Protein AF-A0A2S6AYI1-F1 (afdb_monomer)

Structure (mmCIF, N/CA/C/O backbone):
data_AF-A0A2S6AYI1-F1
#
_entry.id   AF-A0A2S6AYI1-F1
#
loop_
_atom_site.group_PDB
_atom_site.id
_atom_site.type_symbol
_atom_site.label_atom_id
_atom_site.label_alt_id
_atom_site.label_comp_id
_atom_site.label_asym_id
_atom_site.label_entity_id
_atom_site.label_seq_id
_atom_site.pdbx_PDB_ins_code
_atom_site.Cartn_x
_atom_site.Cartn_y
_atom_site.Cartn_z
_atom_site.occupancy
_atom_site.B_iso_or_equiv
_atom_site.auth_seq_id
_atom_site.auth_comp_id
_atom_site.auth_asym_id
_atom_site.auth_atom_id
_atom_site.pdbx_PDB_model_num
ATOM 1 N N . ILE A 1 1 ? -4.337 4.760 -8.309 1.00 94.56 1 ILE A N 1
ATOM 2 C CA . ILE A 1 1 ? -4.750 4.148 -7.028 1.00 94.56 1 ILE A CA 1
ATOM 3 C C . ILE A 1 1 ? -3.981 4.864 -5.945 1.00 94.56 1 ILE A C 1
ATOM 5 O O . ILE A 1 1 ? -2.763 4.731 -5.901 1.00 94.56 1 ILE A O 1
ATOM 9 N N . ASP A 1 2 ? -4.684 5.683 -5.172 1.00 94.06 2 ASP A N 1
ATOM 10 C CA . ASP A 1 2 ? -4.107 6.365 -4.016 1.00 94.06 2 ASP A CA 1
ATOM 11 C C . ASP A 1 2 ? -3.723 5.339 -2.946 1.00 94.06 2 ASP A C 1
ATOM 13 O O . ASP A 1 2 ? -4.411 4.325 -2.800 1.00 94.06 2 ASP A O 1
ATOM 17 N N . HIS A 1 3 ? -2.609 5.573 -2.258 1.00 94.19 3 HIS A N 1
ATOM 18 C CA . HIS A 1 3 ? -2.065 4.712 -1.220 1.00 94.19 3 HIS A CA 1
ATOM 19 C C . HIS A 1 3 ? -2.095 3.223 -1.571 1.00 94.19 3 HIS A C 1
ATOM 21 O O . HIS A 1 3 ? -2.764 2.421 -0.914 1.00 94.19 3 HIS A O 1
ATOM 27 N N . ILE A 1 4 ? -1.357 2.811 -2.607 1.00 94.75 4 ILE A N 1
ATOM 28 C CA . ILE A 1 4 ? -1.452 1.440 -3.140 1.00 94.75 4 ILE A CA 1
ATOM 29 C C . ILE A 1 4 ? -1.034 0.360 -2.122 1.00 94.75 4 ILE A C 1
ATOM 31 O O . ILE A 1 4 ? -1.411 -0.807 -2.248 1.00 94.75 4 ILE A O 1
ATOM 35 N N . LEU A 1 5 ? -0.334 0.741 -1.046 1.00 94.00 5 LEU A N 1
ATOM 36 C CA . LEU A 1 5 ? -0.091 -0.126 0.112 1.00 94.00 5 LEU A CA 1
ATOM 37 C C . LEU A 1 5 ? -1.384 -0.615 0.783 1.00 94.00 5 LEU A C 1
ATOM 39 O O . LEU A 1 5 ? -1.366 -1.687 1.393 1.00 94.00 5 LEU A O 1
ATOM 43 N N . GLY A 1 6 ? -2.494 0.111 0.624 1.00 94.38 6 GLY A N 1
ATOM 44 C CA . GLY A 1 6 ? -3.828 -0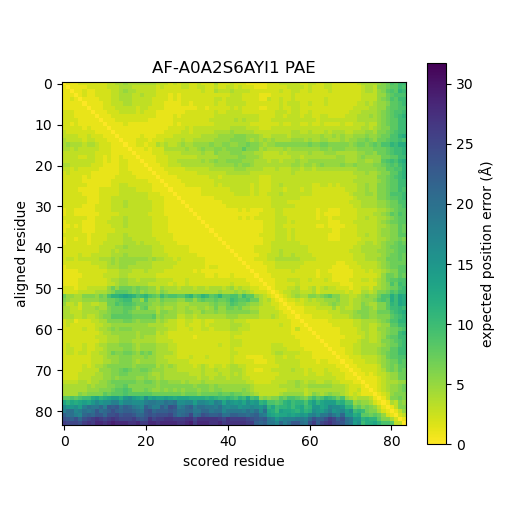.268 1.083 1.00 94.38 6 GLY A CA 1
ATOM 45 C C . GLY A 1 6 ? -4.289 -1.627 0.560 1.00 94.38 6 GLY A C 1
ATOM 46 O O . GLY A 1 6 ? -5.000 -2.335 1.265 1.00 94.38 6 GLY A O 1
ATOM 47 N N . LEU A 1 7 ? -3.795 -2.059 -0.608 1.00 94.94 7 LEU A N 1
ATOM 48 C CA . LEU A 1 7 ? -4.062 -3.398 -1.153 1.00 94.94 7 LEU A CA 1
ATOM 49 C C . LEU A 1 7 ? -3.394 -4.521 -0.343 1.00 94.94 7 LEU A C 1
ATOM 51 O O . LEU A 1 7 ? -3.784 -5.681 -0.428 1.00 94.94 7 LEU A O 1
ATOM 55 N N . ARG A 1 8 ? -2.368 -4.195 0.451 1.00 93.38 8 ARG A N 1
ATOM 56 C CA . ARG A 1 8 ? -1.668 -5.137 1.335 1.00 93.38 8 ARG A CA 1
ATOM 57 C C . ARG A 1 8 ? -2.135 -5.018 2.776 1.00 93.38 8 ARG A C 1
ATOM 59 O O . ARG A 1 8 ? -2.240 -6.028 3.474 1.00 93.38 8 ARG A O 1
ATOM 66 N N . ARG A 1 9 ? -2.312 -3.790 3.262 1.00 94.00 9 ARG A N 1
ATOM 67 C CA . ARG A 1 9 ? -2.705 -3.517 4.644 1.00 94.00 9 ARG A CA 1
ATOM 68 C C . ARG A 1 9 ? -3.222 -2.096 4.816 1.00 94.00 9 ARG A C 1
ATOM 70 O O . ARG A 1 9 ? -2.727 -1.188 4.161 1.00 94.00 9 ARG A O 1
ATOM 77 N N . LEU A 1 10 ? -4.107 -1.900 5.787 1.00 95.38 10 LEU A N 1
ATOM 78 C CA . LEU A 1 10 ? -4.501 -0.575 6.266 1.00 95.38 10 LEU A CA 1
ATOM 79 C C . LEU A 1 10 ? -4.193 -0.432 7.752 1.00 95.38 10 LEU A C 1
ATOM 81 O O . LEU A 1 10 ? -4.352 -1.383 8.516 1.00 95.38 10 LEU A O 1
ATOM 85 N N . TRP A 1 11 ? -3.747 0.758 8.149 1.00 95.56 11 TRP A N 1
ATOM 86 C CA . TRP A 1 11 ? -3.665 1.141 9.554 1.00 95.56 11 TRP A CA 1
ATOM 87 C C . TRP A 1 11 ? -5.053 1.581 10.013 1.00 95.56 11 TRP A C 1
ATOM 89 O O . TRP A 1 11 ? -5.541 2.624 9.584 1.00 95.56 11 TRP A O 1
ATOM 99 N N . LEU A 1 12 ? -5.701 0.766 10.839 1.00 97.19 12 LEU A N 1
ATOM 100 C CA . LEU A 1 12 ? -7.019 1.061 11.387 1.00 97.19 12 LEU A CA 1
ATOM 101 C C . LEU A 1 12 ? -6.881 1.516 12.833 1.00 97.19 12 LEU A C 1
ATOM 103 O O . LEU A 1 12 ? -6.075 0.970 13.585 1.00 97.19 12 LEU A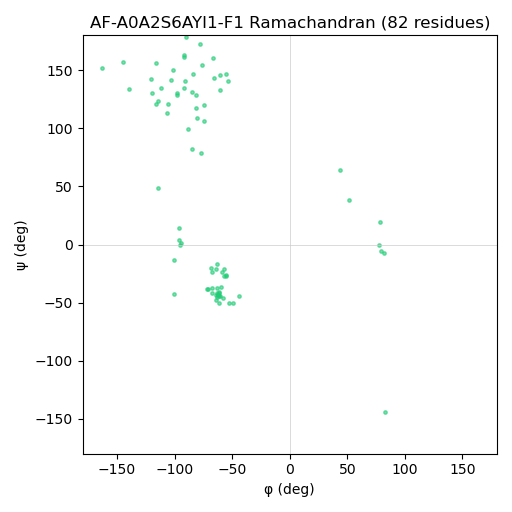 O 1
ATOM 107 N N . VAL A 1 13 ? -7.686 2.499 13.214 1.00 98.25 13 VAL A N 1
ATOM 108 C CA . VAL A 1 13 ? -7.738 3.047 14.570 1.00 98.25 13 VAL A CA 1
ATOM 109 C C . VAL A 1 13 ? -9.157 2.833 15.089 1.00 98.25 13 VAL A C 1
ATOM 111 O O . VAL A 1 13 ? -10.097 3.146 14.353 1.00 98.25 13 VAL A O 1
ATOM 114 N N . PRO A 1 14 ? -9.341 2.280 16.302 1.00 97.75 14 PRO A N 1
ATOM 115 C CA . PRO A 1 14 ? -10.659 2.219 16.918 1.00 97.75 14 PRO A CA 1
ATOM 116 C C . PRO A 1 14 ? -11.285 3.611 17.014 1.00 97.75 14 PRO A C 1
ATOM 118 O O . PRO A 1 14 ? -10.593 4.614 17.189 1.00 97.75 14 PRO A O 1
ATOM 121 N N . GLU A 1 15 ? -12.604 3.680 16.895 1.00 97.69 15 GLU A N 1
ATOM 122 C CA . GLU A 1 15 ? -13.308 4.953 16.990 1.00 97.69 15 GLU A CA 1
ATOM 123 C C . GLU A 1 15 ? -13.087 5.600 18.368 1.00 97.69 15 GLU A C 1
ATOM 125 O O . GLU A 1 15 ? -13.169 4.934 19.399 1.00 97.69 15 GLU A O 1
ATOM 130 N N . GLY A 1 16 ? -12.767 6.897 18.381 1.00 97.62 16 GLY A N 1
ATOM 131 C CA . GLY A 1 16 ? -12.470 7.656 19.602 1.00 97.62 16 GLY A CA 1
ATOM 132 C C . GLY A 1 16 ? -11.040 7.512 20.138 1.00 97.62 16 GLY A C 1
ATOM 133 O O . GLY A 1 16 ? -10.661 8.257 21.041 1.00 97.62 16 GLY A O 1
ATOM 134 N N . GLU A 1 17 ? -10.225 6.621 19.574 1.00 98.12 17 GLU A N 1
ATOM 135 C CA . GLU A 1 17 ? -8.840 6.410 19.999 1.00 98.12 17 GLU A CA 1
ATOM 136 C C . GLU A 1 17 ? -7.828 7.263 19.221 1.00 98.12 17 GLU A C 1
ATOM 138 O O . GLU A 1 17 ? -8.075 7.762 18.121 1.00 98.12 17 GLU A O 1
ATOM 143 N N . SER A 1 18 ? -6.631 7.419 19.793 1.00 97.88 18 SER A N 1
ATOM 144 C CA . SER A 1 18 ? -5.527 8.094 19.103 1.00 97.88 18 SER A CA 1
ATOM 145 C C . SER A 1 18 ? -4.891 7.203 18.030 1.00 97.88 18 SER A C 1
ATOM 147 O O . SER A 1 18 ? -4.843 5.981 18.168 1.00 97.88 18 SER A O 1
ATOM 149 N N . ALA A 1 19 ? -4.267 7.808 17.011 1.00 96.38 19 ALA A N 1
ATOM 150 C CA . ALA A 1 19 ? -3.572 7.068 15.949 1.00 96.38 19 ALA A CA 1
ATOM 151 C C . ALA A 1 19 ? -2.461 6.124 16.453 1.00 96.38 19 ALA A C 1
ATOM 153 O O . ALA A 1 19 ? -2.111 5.172 15.757 1.00 96.38 19 ALA A O 1
ATOM 154 N N . LYS A 1 20 ? -1.928 6.359 17.664 1.00 97.19 20 LYS A N 1
ATOM 155 C CA . LYS A 1 20 ? -0.928 5.494 18.316 1.00 97.19 20 LYS A CA 1
ATOM 156 C C . LYS A 1 20 ? -1.489 4.127 18.710 1.00 97.19 20 LYS A C 1
ATOM 158 O O . LYS A 1 20 ? -0.721 3.179 18.815 1.00 97.19 20 LYS A O 1
ATOM 163 N N . ASN A 1 21 ? -2.804 4.036 18.896 1.00 97.75 21 ASN A N 1
ATOM 164 C CA . ASN A 1 21 ? -3.505 2.833 19.343 1.00 97.75 21 ASN A CA 1
ATOM 165 C C . ASN A 1 21 ? -4.076 2.024 18.165 1.00 97.75 21 ASN A C 1
ATOM 167 O O . ASN A 1 21 ? -4.924 1.156 18.354 1.00 97.75 21 ASN A O 1
ATOM 171 N N . GLY A 1 22 ? -3.641 2.329 16.939 1.00 97.44 22 GLY A N 1
ATOM 172 C CA . GLY A 1 22 ? -4.051 1.592 15.754 1.00 97.44 22 GLY A CA 1
ATOM 173 C C . GLY A 1 22 ? -3.326 0.258 15.574 1.00 97.44 22 GLY A C 1
ATOM 174 O O . GLY A 1 22 ? -2.367 -0.076 16.272 1.00 97.44 22 GLY A O 1
ATOM 175 N N . ALA A 1 23 ? -3.789 -0.503 14.588 1.00 97.12 23 ALA A N 1
ATOM 176 C CA . ALA A 1 23 ? -3.179 -1.754 14.167 1.00 97.12 23 ALA A CA 1
ATOM 177 C C . ALA A 1 23 ? -3.295 -1.941 12.651 1.00 97.12 23 ALA A C 1
ATOM 179 O O . ALA A 1 23 ? -4.186 -1.401 11.995 1.00 97.12 23 ALA A O 1
ATOM 180 N N . TYR A 1 24 ? -2.400 -2.752 12.084 1.00 95.81 24 TYR A N 1
ATOM 181 C CA . TYR A 1 24 ? -2.484 -3.125 10.675 1.00 95.81 24 TYR A CA 1
ATOM 182 C C . TYR A 1 24 ? -3.484 -4.263 10.454 1.00 95.81 24 TYR A C 1
ATOM 184 O O . TYR A 1 24 ? -3.243 -5.394 10.882 1.00 95.81 24 TYR A O 1
ATOM 192 N N . LEU A 1 25 ? -4.538 -3.994 9.687 1.00 96.81 25 LEU A N 1
ATOM 193 C CA . LEU A 1 25 ? -5.380 -5.019 9.073 1.00 96.81 25 LEU A CA 1
ATOM 194 C C . LEU A 1 25 ? -4.745 -5.465 7.753 1.00 96.81 25 LEU A C 1
ATOM 196 O O . LEU A 1 25 ? -4.360 -4.620 6.949 1.00 96.81 25 LEU A O 1
ATOM 200 N N . ARG A 1 26 ? -4.621 -6.777 7.522 1.00 96.62 26 ARG A N 1
ATOM 201 C CA . ARG A 1 26 ? -4.039 -7.331 6.287 1.00 96.62 26 ARG A CA 1
ATOM 202 C C . ARG A 1 26 ? -5.109 -7.580 5.225 1.00 96.62 26 ARG A C 1
ATOM 204 O O . ARG A 1 26 ? -6.169 -8.106 5.545 1.00 96.62 26 ARG A O 1
ATOM 211 N N . TYR A 1 27 ? -4.763 -7.293 3.973 1.00 96.62 27 TYR A N 1
ATOM 212 C CA . TYR A 1 27 ? -5.561 -7.577 2.781 1.00 96.62 27 TYR A CA 1
ATOM 213 C C . TYR A 1 27 ? -4.853 -8.575 1.848 1.00 96.62 27 TYR A C 1
ATOM 215 O O . TYR A 1 27 ? -3.622 -8.704 1.903 1.00 96.62 27 TYR A O 1
ATOM 223 N N . PRO A 1 28 ? -5.609 -9.305 1.004 1.00 96.44 28 PRO A N 1
ATOM 224 C CA . PRO A 1 28 ? -5.059 -10.278 0.064 1.00 96.44 28 PRO A CA 1
ATOM 225 C C . PRO A 1 28 ? -4.441 -9.576 -1.158 1.00 96.44 28 PRO A C 1
ATOM 227 O O . PRO A 1 28 ? -5.039 -9.521 -2.230 1.00 96.44 28 PRO A O 1
ATOM 230 N N . LEU A 1 29 ? -3.222 -9.049 -0.986 1.00 94.31 29 LEU A N 1
ATOM 231 C CA . LEU A 1 29 ? -2.506 -8.269 -2.007 1.00 94.31 29 LEU A CA 1
ATOM 232 C C . LEU A 1 29 ? -2.488 -8.952 -3.379 1.00 94.3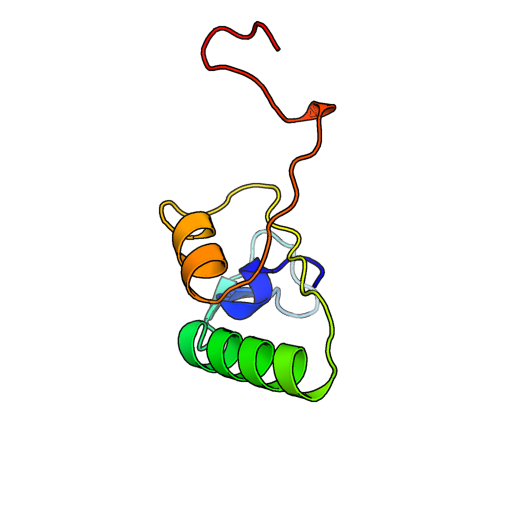1 29 LEU A C 1
ATOM 234 O O . LEU A 1 29 ? -2.817 -8.322 -4.376 1.00 94.31 29 LEU A O 1
ATOM 238 N N . GLU A 1 30 ? -2.102 -10.226 -3.428 1.00 94.94 30 GLU A N 1
ATOM 239 C CA . GLU A 1 30 ? -1.928 -10.954 -4.690 1.00 94.94 30 GLU A CA 1
ATOM 240 C C . GLU A 1 30 ? -3.221 -11.031 -5.501 1.00 94.94 30 GLU A C 1
ATOM 242 O O . GLU A 1 30 ? -3.224 -10.792 -6.707 1.00 94.94 30 GLU A O 1
ATOM 247 N N . ASP A 1 31 ? -4.335 -11.326 -4.838 1.00 97.31 31 ASP A N 1
ATOM 248 C CA . ASP A 1 31 ? -5.622 -11.453 -5.513 1.00 97.31 31 ASP A CA 1
ATOM 249 C C . ASP A 1 31 ? -6.126 -10.083 -5.971 1.00 97.31 31 ASP A C 1
ATOM 251 O O . ASP A 1 31 ? -6.613 -9.943 -7.092 1.00 97.31 31 ASP A O 1
ATOM 255 N N . MET A 1 32 ? -5.918 -9.046 -5.156 1.00 97.38 32 MET A N 1
ATOM 256 C CA . MET A 1 32 ? -6.236 -7.669 -5.533 1.00 97.38 32 MET A CA 1
ATOM 257 C C . MET A 1 32 ? -5.431 -7.198 -6.751 1.00 97.38 32 MET A C 1
ATOM 259 O O . MET A 1 32 ? -6.011 -6.609 -7.661 1.00 97.38 32 MET A O 1
ATOM 263 N N . LEU A 1 33 ? -4.125 -7.480 -6.813 1.00 96.56 33 LEU A N 1
ATOM 264 C CA . LEU A 1 33 ? -3.287 -7.111 -7.960 1.00 96.56 33 LEU A CA 1
ATOM 265 C C . LEU A 1 33 ? -3.738 -7.812 -9.245 1.00 96.56 33 LEU A C 1
ATOM 267 O O . LEU A 1 33 ? -3.825 -7.167 -10.289 1.00 96.56 33 LEU A O 1
ATOM 271 N N . ARG A 1 34 ? -4.089 -9.103 -9.174 1.00 96.94 34 ARG A N 1
ATOM 272 C CA . ARG A 1 34 ? -4.625 -9.852 -10.324 1.00 96.94 34 ARG A CA 1
ATOM 273 C C . ARG A 1 34 ? -5.943 -9.274 -10.827 1.00 96.94 34 ARG A C 1
ATOM 275 O O . ARG A 1 34 ? -6.114 -9.125 -12.034 1.00 96.94 34 ARG A O 1
ATOM 282 N N . LEU A 1 35 ? -6.854 -8.922 -9.918 1.00 98.00 35 LEU A N 1
ATOM 283 C CA . LEU A 1 35 ? -8.126 -8.294 -10.280 1.00 98.00 35 LEU A CA 1
ATOM 284 C C . LEU A 1 35 ? -7.911 -6.918 -10.917 1.00 98.00 35 LEU A C 1
ATOM 286 O O . LEU A 1 35 ? -8.507 -6.623 -11.946 1.00 98.00 35 LEU A O 1
ATOM 290 N N . ILE A 1 36 ? -7.012 -6.099 -10.370 1.00 97.88 36 ILE A N 1
ATOM 291 C CA . ILE A 1 36 ? -6.685 -4.792 -10.954 1.00 97.88 36 ILE A CA 1
ATOM 292 C C . ILE A 1 36 ? -6.080 -4.949 -12.350 1.00 97.88 36 ILE A C 1
ATOM 294 O O . ILE A 1 36 ? -6.467 -4.218 -13.258 1.00 97.88 36 ILE A O 1
ATOM 298 N N . ALA A 1 37 ? -5.162 -5.897 -12.545 1.00 97.25 37 ALA A N 1
ATOM 299 C CA . ALA A 1 37 ? -4.579 -6.170 -13.857 1.00 97.25 37 ALA A CA 1
ATOM 300 C C . ALA A 1 37 ? -5.646 -6.623 -14.872 1.00 97.25 37 ALA A C 1
ATOM 302 O O . ALA A 1 37 ? -5.647 -6.164 -16.016 1.00 97.25 37 ALA A O 1
ATOM 303 N N . LEU A 1 38 ? -6.595 -7.465 -14.445 1.00 98.12 38 LEU A N 1
ATOM 304 C CA . LEU A 1 38 ? -7.725 -7.888 -15.272 1.00 98.12 38 LEU A CA 1
ATOM 305 C C . LEU A 1 38 ? -8.607 -6.699 -15.679 1.00 98.12 38 LEU A C 1
ATOM 307 O O . LEU A 1 38 ? -8.895 -6.529 -16.864 1.00 98.12 38 LEU A O 1
ATOM 311 N N . GLU A 1 39 ? -9.014 -5.864 -14.724 1.00 98.38 39 GLU A N 1
ATOM 312 C CA . GLU A 1 39 ? -9.874 -4.710 -15.007 1.00 98.38 39 GLU A CA 1
ATOM 313 C C . GLU A 1 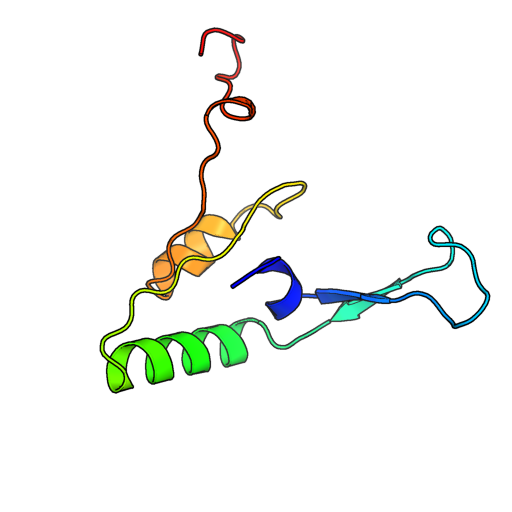39 ? -9.145 -3.642 -15.835 1.00 98.38 39 GLU A C 1
ATOM 315 O O . GLU A 1 39 ? -9.712 -3.088 -16.774 1.00 98.38 39 GLU A O 1
ATOM 320 N N . SER A 1 40 ? -7.855 -3.425 -15.579 1.00 98.25 40 SER A N 1
ATOM 321 C CA . SER A 1 40 ? -6.973 -2.590 -16.401 1.00 98.25 40 SER A CA 1
ATOM 322 C C . SER A 1 40 ? -7.016 -3.009 -17.875 1.00 98.25 40 SER A C 1
ATOM 324 O O . SER A 1 40 ? -7.294 -2.191 -18.757 1.00 98.25 40 SER A O 1
ATOM 326 N N . TRP A 1 41 ? -6.842 -4.309 -18.141 1.00 97.88 41 TRP A N 1
ATOM 327 C CA . TRP A 1 41 ? -6.894 -4.864 -19.492 1.00 97.88 41 TRP A CA 1
ATOM 328 C C . TRP A 1 41 ? -8.279 -4.706 -20.135 1.00 97.88 41 TRP A C 1
ATOM 330 O O . TRP A 1 41 ? -8.376 -4.209 -21.260 1.00 97.88 41 TRP A O 1
ATOM 340 N N . ARG A 1 42 ? -9.358 -5.052 -19.416 1.00 98.62 42 ARG A N 1
ATOM 341 C CA . ARG A 1 42 ? -10.746 -4.941 -19.911 1.00 98.62 42 ARG A CA 1
ATOM 342 C C . ARG A 1 42 ? -11.120 -3.510 -20.288 1.00 98.62 42 ARG A C 1
ATOM 344 O O . ARG A 1 42 ? -11.844 -3.298 -21.258 1.00 98.62 42 ARG A O 1
ATOM 351 N N . HIS A 1 43 ? -10.619 -2.542 -19.529 1.00 98.50 43 HIS A N 1
ATOM 352 C CA . HIS A 1 43 ? -10.926 -1.128 -19.710 1.00 98.50 43 HIS A CA 1
ATOM 353 C C . HIS A 1 43 ? -9.892 -0.375 -20.550 1.00 98.50 43 HIS A C 1
ATOM 355 O O . HIS A 1 43 ? -10.067 0.818 -20.793 1.00 98.50 43 HIS A O 1
ATOM 361 N N . ARG A 1 44 ? -8.837 -1.054 -21.026 1.00 97.88 44 ARG A N 1
ATOM 362 C CA . ARG A 1 44 ? -7.714 -0.440 -21.759 1.00 97.88 44 ARG A CA 1
ATOM 363 C C . ARG A 1 44 ? -7.135 0.762 -21.001 1.00 97.88 44 ARG A C 1
ATOM 365 O O . ARG A 1 44 ? -6.792 1.779 -21.603 1.00 97.88 44 ARG A O 1
ATOM 372 N N . ALA A 1 45 ? -7.073 0.648 -19.679 1.00 97.94 45 ALA A N 1
ATOM 373 C CA . ALA A 1 45 ? -6.642 1.709 -18.784 1.00 97.94 45 ALA A CA 1
ATOM 374 C C . ALA A 1 45 ? -5.202 1.469 -18.326 1.00 97.94 45 ALA A C 1
ATOM 376 O O . ALA A 1 45 ? -4.756 0.335 -18.211 1.00 97.94 45 ALA A O 1
ATOM 377 N N . ILE A 1 46 ? -4.472 2.543 -18.041 1.00 97.44 46 ILE A N 1
ATOM 378 C CA . ILE A 1 46 ? -3.178 2.448 -17.361 1.00 97.44 46 ILE A CA 1
ATOM 379 C C . ILE A 1 46 ? -3.433 2.587 -15.865 1.00 97.44 46 ILE A C 1
ATOM 381 O O . ILE A 1 46 ? -4.152 3.490 -15.434 1.00 97.44 46 ILE A O 1
ATOM 385 N N . VAL A 1 47 ? -2.814 1.717 -15.069 1.00 97.69 47 VAL A N 1
ATOM 386 C CA . VAL A 1 47 ? -2.889 1.790 -13.611 1.00 97.69 47 VAL A CA 1
ATOM 387 C C . VAL A 1 47 ? -1.574 2.316 -13.058 1.00 97.69 47 VAL A C 1
ATOM 389 O O . VAL A 1 47 ? -0.515 1.715 -13.232 1.00 97.69 47 VAL A O 1
ATOM 392 N N . ILE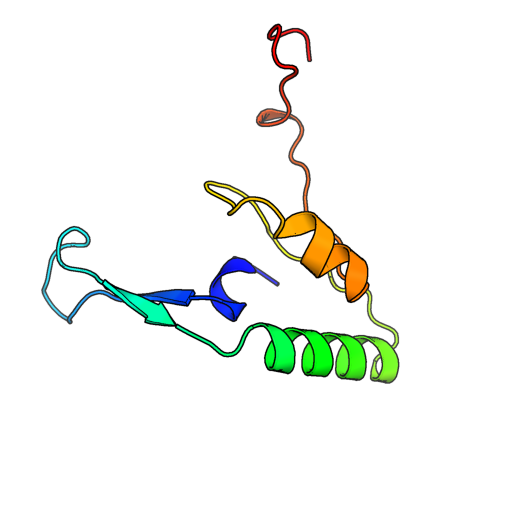 A 1 48 ? -1.6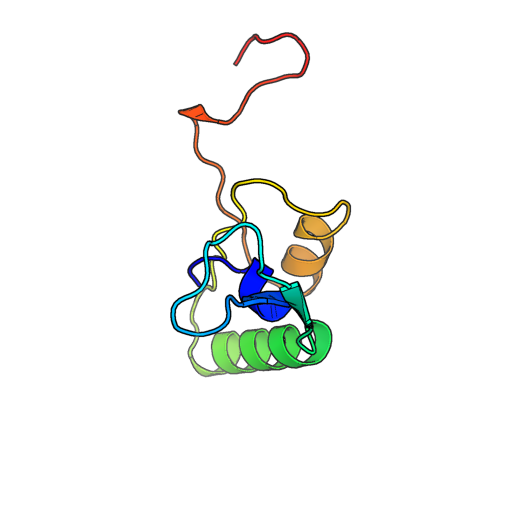78 3.435 -12.347 1.00 96.75 48 ILE A N 1
ATOM 393 C CA . ILE A 1 48 ? -0.586 4.034 -11.584 1.00 96.75 48 ILE A CA 1
ATOM 394 C C . ILE A 1 48 ? -0.960 3.958 -10.104 1.00 96.75 48 ILE A C 1
ATOM 396 O O . ILE A 1 48 ? -2.039 4.409 -9.704 1.00 96.75 48 ILE A O 1
ATOM 400 N N . GLY A 1 49 ? -0.098 3.344 -9.303 1.00 95.19 49 GLY A N 1
ATOM 401 C CA . GLY A 1 49 ? -0.204 3.256 -7.854 1.00 95.19 49 GLY A CA 1
ATOM 402 C C . GLY A 1 49 ? 0.659 4.301 -7.170 1.00 95.19 49 GLY A C 1
ATOM 403 O O . GLY A 1 49 ? 1.840 4.412 -7.474 1.00 95.19 49 GLY A O 1
ATOM 404 N N . GLU A 1 50 ? 0.086 5.039 -6.229 1.00 95.25 50 GLU A N 1
ATOM 405 C CA . GLU A 1 50 ? 0.850 5.907 -5.337 1.00 95.25 50 GLU A CA 1
ATOM 406 C C . GLU A 1 50 ? 1.584 5.037 -4.303 1.00 95.25 50 GLU A C 1
ATOM 408 O O . GLU A 1 50 ? 0.961 4.436 -3.427 1.00 95.25 50 GLU A O 1
ATOM 413 N N . ASP A 1 51 ? 2.902 4.899 -4.473 1.00 91.62 51 ASP A N 1
ATOM 4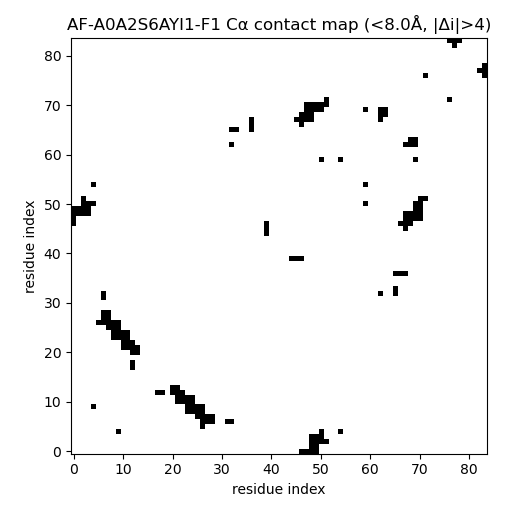14 C CA . ASP A 1 51 ? 3.814 4.111 -3.637 1.00 91.62 51 ASP A CA 1
ATOM 415 C C . ASP A 1 51 ? 4.828 5.006 -2.894 1.00 91.62 51 ASP A C 1
ATOM 417 O O . ASP A 1 51 ? 6.042 4.760 -2.906 1.00 91.62 51 ASP A O 1
ATOM 421 N N . LEU A 1 52 ? 4.344 6.072 -2.251 1.00 89.81 52 LEU A N 1
ATOM 422 C CA . LEU A 1 52 ? 5.167 6.988 -1.463 1.00 89.81 52 LEU A CA 1
ATOM 423 C C . LEU A 1 52 ? 5.231 6.557 0.013 1.00 89.81 52 LEU A C 1
ATOM 425 O O . LEU A 1 52 ? 4.450 5.744 0.514 1.00 89.81 52 LEU A O 1
ATOM 429 N N . GLY A 1 53 ? 6.209 7.107 0.736 1.00 83.44 53 GLY A N 1
ATOM 430 C CA . GLY A 1 53 ? 6.421 6.829 2.157 1.00 83.44 53 GLY A CA 1
ATOM 431 C C . GLY A 1 53 ? 7.208 5.542 2.425 1.00 83.44 53 GLY A C 1
ATOM 432 O O . GLY A 1 53 ? 8.165 5.211 1.723 1.00 83.44 53 GLY A O 1
ATOM 433 N N . THR A 1 54 ? 6.854 4.828 3.497 1.00 81.62 54 THR A N 1
ATOM 434 C CA . THR A 1 54 ? 7.579 3.627 3.945 1.00 81.62 54 THR A CA 1
ATOM 435 C C . THR A 1 54 ? 7.104 2.382 3.198 1.00 81.62 54 THR A C 1
ATOM 437 O O . THR A 1 54 ? 6.282 1.599 3.683 1.00 81.62 54 THR A O 1
ATOM 440 N N . VAL A 1 55 ? 7.653 2.197 2.002 1.00 85.06 55 VAL A N 1
ATOM 441 C CA . VAL A 1 55 ? 7.375 1.049 1.136 1.00 85.06 55 VAL A CA 1
ATOM 442 C C . VAL A 1 55 ? 8.210 -0.168 1.563 1.00 85.06 55 VAL A C 1
ATOM 444 O O . VAL A 1 55 ? 9.430 -0.049 1.695 1.00 85.06 55 VAL A O 1
ATOM 447 N N . PRO A 1 56 ? 7.605 -1.355 1.773 1.00 85.94 56 PRO A N 1
ATOM 448 C CA . PRO A 1 56 ? 8.361 -2.570 2.060 1.00 85.94 56 PRO A CA 1
ATOM 449 C C . PRO A 1 56 ? 9.327 -2.939 0.918 1.00 85.94 56 PRO A C 1
ATOM 451 O O . PRO A 1 56 ? 8.964 -2.775 -0.250 1.00 85.94 56 PRO A O 1
ATOM 454 N N . PRO A 1 57 ? 10.505 -3.517 1.220 1.00 87.69 57 PRO A N 1
ATOM 455 C CA . PRO A 1 57 ? 11.389 -4.062 0.191 1.00 87.69 57 PRO A CA 1
ATOM 456 C C . PRO A 1 57 ? 10.653 -5.056 -0.720 1.00 87.69 57 PRO A C 1
ATOM 458 O O . PRO A 1 57 ? 9.826 -5.837 -0.241 1.00 87.69 57 PRO A O 1
ATOM 461 N N . GLY A 1 58 ? 10.935 -5.025 -2.024 1.00 88.50 58 GLY A N 1
ATOM 462 C CA . GLY A 1 58 ? 10.316 -5.921 -3.008 1.00 88.50 58 GLY A CA 1
ATOM 463 C C . GLY A 1 58 ? 8.900 -5.526 -3.447 1.00 88.50 58 GLY A C 1
ATOM 464 O O . GLY A 1 58 ? 8.315 -6.191 -4.300 1.00 88.50 58 GLY A O 1
ATOM 465 N N . PHE A 1 59 ? 8.292 -4.492 -2.850 1.00 90.12 59 PHE A N 1
ATOM 466 C CA . PHE A 1 59 ? 6.913 -4.119 -3.174 1.00 90.12 59 PHE A CA 1
ATOM 467 C C . PHE A 1 59 ? 6.794 -3.471 -4.557 1.00 90.12 59 PHE A C 1
ATOM 469 O O . PHE A 1 59 ? 5.850 -3.764 -5.282 1.00 90.12 59 PHE A O 1
ATOM 476 N N . ARG A 1 60 ? 7.761 -2.635 -4.950 1.00 90.75 60 ARG A N 1
ATOM 477 C CA . ARG A 1 60 ? 7.755 -1.960 -6.259 1.00 90.75 60 ARG A CA 1
ATOM 478 C C . ARG A 1 60 ? 7.952 -2.949 -7.400 1.00 90.75 60 ARG A C 1
ATOM 480 O O . ARG A 1 60 ? 7.254 -2.879 -8.405 1.00 90.75 60 ARG A O 1
ATOM 487 N N . GLU A 1 61 ? 8.863 -3.893 -7.209 1.00 92.88 61 GLU A N 1
ATOM 488 C CA . GLU A 1 61 ? 9.125 -4.998 -8.125 1.00 92.88 61 GLU A CA 1
ATOM 489 C C . GLU A 1 61 ? 7.849 -5.818 -8.330 1.00 92.88 61 GLU A C 1
ATOM 491 O O . GLU A 1 61 ? 7.437 -6.052 -9.461 1.00 92.88 61 GLU A O 1
ATOM 496 N N . ARG A 1 62 ? 7.145 -6.129 -7.238 1.00 93.12 62 ARG A N 1
ATOM 497 C CA . ARG A 1 62 ? 5.878 -6.866 -7.273 1.00 93.12 62 ARG A CA 1
ATOM 498 C C . ARG A 1 62 ? 4.748 -6.137 -8.003 1.00 93.12 62 ARG A C 1
ATOM 500 O O . ARG A 1 62 ? 3.959 -6.784 -8.689 1.00 93.12 62 ARG A O 1
ATOM 507 N N . LEU A 1 63 ? 4.648 -4.811 -7.865 1.00 94.00 63 LEU A N 1
ATOM 508 C CA . LEU A 1 63 ? 3.700 -4.008 -8.652 1.00 94.00 63 LEU A CA 1
ATOM 509 C C . LEU A 1 63 ? 4.035 -4.078 -10.147 1.00 94.00 63 LEU A C 1
ATOM 511 O O . LEU A 1 63 ? 3.148 -4.322 -10.965 1.00 94.00 63 LEU A O 1
ATOM 515 N N . SER A 1 64 ? 5.320 -3.936 -10.482 1.00 93.88 64 SER A N 1
ATOM 516 C CA . SER A 1 64 ? 5.822 -4.012 -11.857 1.00 93.88 64 SER A CA 1
ATOM 517 C C . SER A 1 64 ? 5.553 -5.378 -12.501 1.00 93.88 64 SER A C 1
ATOM 519 O O . SER A 1 64 ? 5.090 -5.438 -13.637 1.00 93.88 64 SER A O 1
ATOM 521 N N . GLU A 1 65 ? 5.739 -6.475 -11.759 1.00 95.06 65 GLU A N 1
ATOM 522 C CA . GLU A 1 65 ? 5.415 -7.844 -12.201 1.00 95.06 65 GLU A CA 1
ATOM 523 C C . GLU A 1 65 ? 3.939 -8.016 -12.602 1.00 95.06 65 GLU A C 1
ATOM 525 O O . GLU A 1 65 ? 3.624 -8.847 -13.451 1.00 95.06 65 GLU A O 1
ATOM 530 N N . HIS A 1 66 ? 3.035 -7.211 -12.032 1.00 95.19 66 HIS A N 1
ATOM 531 C CA . HIS A 1 66 ? 1.606 -7.205 -12.359 1.00 95.19 66 HIS A CA 1
ATOM 532 C C . HIS A 1 66 ? 1.218 -6.121 -13.383 1.00 95.19 66 HIS A C 1
ATOM 534 O O . HIS A 1 66 ? 0.038 -5.965 -13.694 1.00 95.19 66 HIS A O 1
ATOM 540 N N . GLY A 1 67 ? 2.188 -5.376 -13.923 1.00 93.94 67 GLY A N 1
ATOM 541 C CA . GLY A 1 67 ? 1.958 -4.318 -14.909 1.00 93.94 67 GLY A CA 1
ATOM 542 C C . GLY A 1 67 ? 1.449 -2.999 -14.320 1.00 93.94 67 GLY A C 1
ATOM 543 O O . GLY A 1 67 ? 0.883 -2.187 -15.051 1.00 93.94 67 GLY A O 1
ATOM 544 N N . LEU A 1 68 ? 1.626 -2.774 -13.013 1.00 96.12 68 LEU A N 1
ATOM 545 C CA . LEU A 1 68 ? 1.263 -1.522 -12.348 1.00 96.12 68 LEU A CA 1
ATOM 546 C C . LEU A 1 68 ? 2.498 -0.628 -12.205 1.00 96.12 68 LEU A C 1
ATOM 548 O O . LEU A 1 68 ? 3.527 -1.046 -11.671 1.00 96.12 68 LEU A O 1
ATOM 552 N N . ALA A 1 69 ? 2.379 0.626 -12.637 1.00 94.38 69 ALA A N 1
ATOM 553 C CA . ALA A 1 69 ? 3.432 1.622 -12.465 1.00 94.38 69 ALA A CA 1
ATOM 554 C C . ALA A 1 69 ? 3.361 2.274 -11.073 1.00 94.38 69 ALA A C 1
ATOM 556 O O . ALA A 1 69 ? 2.272 2.480 -10.536 1.00 94.38 69 ALA A O 1
ATOM 557 N N . GLY A 1 70 ? 4.519 2.627 -10.513 1.00 92.31 70 GLY A N 1
ATOM 558 C CA . GLY A 1 70 ? 4.628 3.472 -9.318 1.00 92.31 70 GLY A CA 1
ATOM 559 C C . GLY A 1 70 ? 4.726 4.964 -9.653 1.00 92.31 70 GLY A C 1
ATOM 560 O O . GLY A 1 70 ? 4.791 5.351 -10.823 1.00 92.31 70 GLY A O 1
ATOM 561 N N . ILE A 1 71 ? 4.800 5.800 -8.620 1.00 93.44 71 ILE A N 1
ATOM 562 C CA . ILE A 1 71 ? 5.033 7.243 -8.706 1.00 93.44 71 ILE A CA 1
ATOM 563 C C . ILE A 1 71 ? 6.412 7.571 -8.125 1.00 93.44 71 ILE A C 1
ATOM 565 O O . ILE A 1 71 ? 6.809 7.120 -7.052 1.00 93.44 71 ILE A O 1
ATOM 569 N N . ARG A 1 72 ? 7.154 8.405 -8.850 1.00 90.06 72 ARG A N 1
ATOM 570 C CA . ARG A 1 72 ? 8.417 9.005 -8.410 1.00 90.06 72 ARG A CA 1
ATOM 571 C C . ARG A 1 72 ? 8.212 10.509 -8.342 1.00 90.06 72 ARG A C 1
ATOM 573 O O . ARG A 1 72 ? 7.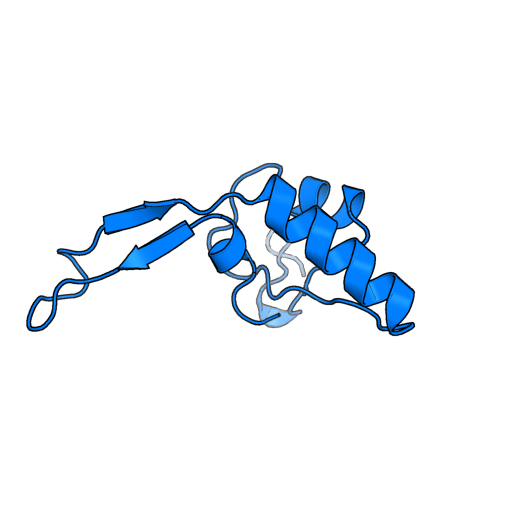838 11.124 -9.339 1.00 90.06 72 ARG A O 1
ATOM 580 N N . VAL A 1 73 ? 8.410 11.094 -7.166 1.00 90.69 73 VAL A N 1
ATOM 581 C CA . VAL A 1 73 ? 8.217 12.533 -6.952 1.00 90.69 73 VAL A CA 1
ATOM 582 C C . VAL A 1 73 ? 9.587 13.164 -6.822 1.00 90.69 73 VAL A C 1
ATOM 584 O O . VAL A 1 73 ? 10.268 12.913 -5.836 1.00 90.69 73 VAL A O 1
ATOM 587 N N . LEU A 1 74 ? 9.960 14.007 -7.791 1.00 90.06 74 LEU A N 1
ATOM 588 C CA . LEU A 1 74 ? 11.299 14.600 -7.910 1.00 90.06 74 LEU A CA 1
ATOM 589 C C . LEU A 1 74 ? 11.859 15.123 -6.577 1.00 90.06 74 LEU A C 1
ATOM 591 O O . LEU A 1 74 ? 13.000 14.848 -6.241 1.00 90.06 74 LEU A O 1
ATOM 595 N N . TRP A 1 75 ? 11.047 15.828 -5.786 1.00 88.50 75 TRP A N 1
ATOM 596 C CA . TRP A 1 75 ? 11.465 16.397 -4.498 1.00 88.50 75 TRP A CA 1
ATOM 597 C C . TRP A 1 75 ? 11.867 15.361 -3.433 1.00 88.50 75 TRP A C 1
ATOM 599 O O . TRP A 1 75 ? 12.564 15.703 -2.474 1.00 88.50 75 TRP A O 1
ATOM 609 N N . PHE A 1 76 ? 11.413 14.114 -3.574 1.00 86.12 76 PHE A N 1
ATOM 610 C CA . PHE A 1 76 ? 11.734 12.992 -2.689 1.00 86.12 76 PHE A CA 1
ATOM 611 C C . PHE A 1 76 ? 12.806 12.067 -3.269 1.00 86.12 76 PHE A C 1
ATOM 613 O O . PHE A 1 76 ? 13.359 11.252 -2.530 1.00 86.12 76 PHE A O 1
ATOM 620 N N . GLU A 1 77 ? 13.121 12.199 -4.556 1.00 85.94 77 GLU A N 1
ATOM 621 C CA . GLU A 1 77 ? 14.196 11.441 -5.180 1.00 85.94 77 GLU A CA 1
ATOM 622 C C . GLU A 1 77 ? 15.539 12.022 -4.734 1.00 85.94 77 GLU A C 1
ATOM 624 O O . GLU A 1 77 ? 15.827 13.206 -4.908 1.00 85.94 77 GLU A O 1
ATOM 629 N N . ARG A 1 78 ? 16.342 11.183 -4.082 1.00 80.75 78 ARG A N 1
ATOM 630 C CA . ARG A 1 78 ? 17.700 11.517 -3.660 1.00 80.75 78 ARG A CA 1
ATOM 631 C C . ARG A 1 78 ? 18.587 10.310 -3.893 1.00 80.75 78 ARG A C 1
ATOM 633 O O . ARG A 1 78 ? 18.241 9.198 -3.484 1.00 80.75 78 ARG A O 1
ATOM 640 N N . THR A 1 79 ? 19.755 10.522 -4.484 1.00 79.25 79 THR A N 1
ATOM 641 C CA . THR A 1 79 ? 20.819 9.515 -4.450 1.00 79.25 79 THR A CA 1
ATOM 642 C C . THR A 1 79 ? 21.333 9.331 -3.018 1.00 79.25 79 THR A C 1
ATOM 644 O O . THR A 1 79 ? 21.149 10.190 -2.151 1.00 79.25 79 THR A O 1
ATOM 647 N N . ARG A 1 80 ? 22.001 8.200 -2.749 1.00 69.69 80 ARG A N 1
ATOM 648 C CA . ARG A 1 80 ? 22.621 7.933 -1.436 1.00 69.69 80 ARG A CA 1
ATOM 649 C C . ARG A 1 80 ? 23.603 9.027 -1.005 1.00 69.69 80 ARG A C 1
ATOM 651 O O . ARG A 1 80 ? 23.755 9.246 0.192 1.00 69.69 80 ARG A O 1
ATOM 658 N N . ASP A 1 81 ? 24.188 9.729 -1.971 1.00 79.94 81 ASP A N 1
ATOM 659 C CA . ASP A 1 81 ? 25.196 10.764 -1.749 1.00 79.94 81 ASP A CA 1
ATOM 660 C C . ASP A 1 81 ? 24.580 12.176 -1.685 1.00 79.94 81 ASP A C 1
ATOM 662 O O . ASP A 1 81 ? 25.293 13.161 -1.518 1.00 79.94 81 ASP A O 1
ATOM 666 N N . GLY A 1 82 ? 23.251 12.297 -1.809 1.00 62.59 82 GLY A N 1
ATOM 667 C CA . GLY A 1 82 ? 22.524 13.567 -1.708 1.00 62.59 82 GLY A CA 1
ATOM 668 C C . GLY A 1 82 ? 22.607 14.468 -2.944 1.00 62.59 82 GLY A C 1
ATOM 669 O O . GLY A 1 82 ? 21.978 15.525 -2.965 1.00 62.59 82 GLY A O 1
ATOM 670 N N . ASN A 1 83 ? 23.323 14.047 -3.985 1.00 60.47 83 ASN A N 1
ATOM 671 C CA . ASN A 1 83 ? 23.353 14.730 -5.272 1.00 60.47 83 ASN A CA 1
ATOM 672 C C . ASN A 1 83 ? 22.210 14.182 -6.124 1.00 60.47 83 ASN A C 1
ATOM 674 O O . ASN A 1 83 ? 22.353 13.072 -6.626 1.00 60.47 83 ASN A O 1
ATOM 678 N N . GLY A 1 84 ? 21.100 14.930 -6.180 1.00 53.41 84 GLY A N 1
ATOM 679 C CA . GLY A 1 84 ? 19.908 14.738 -7.030 1.00 53.41 84 GLY A CA 1
ATOM 680 C C . GLY A 1 84 ? 19.829 13.447 -7.831 1.00 53.41 84 GLY A C 1
ATOM 681 O O . GLY A 1 84 ? 20.575 13.336 -8.826 1.00 53.41 84 GLY A O 1
#

Nearest PDB structures (foldseek):
  4s3r-assembly1_A  TM=9.310E-01  e=1.883E-07  Escherichia coli K-12
  4s3p-assembly1_A  TM=9.617E-01  e=4.554E-07  Escherichia coli K-12
  4s3q-assembly3_C  TM=9.587E-01  e=9.618E-07  Escherichia coli K-12
  5jjh-assembly1_A  TM=9.082E-01  e=8.463E-06  Corynebacterium glutamicum
  8stw-assembly1_D  TM=5.500E-01  e=4.501E+00  Homo sapiens

Solvent-accessible surface area (backbone atoms only — not comparable to full-atom values): 5149 Å² total; per-residue (Å²): 77,79,57,44,57,52,47,42,34,42,82,45,54,59,89,96,55,56,81,88,70,38,48,78,47,80,44,66,35,71,62,52,47,52,50,50,41,50,51,28,62,77,66,74,49,87,55,49,29,37,62,75,82,93,66,62,88,70,49,67,60,54,36,47,76,54,70,33,41,73,59,84,54,72,94,76,55,60,42,98,84,64,63,105

Mean predicted aligned error: 4.34 Å

Radius of gyration: 15.41 Å; Cα contacts (8 Å, |Δi|>4): 89; chains: 1; bo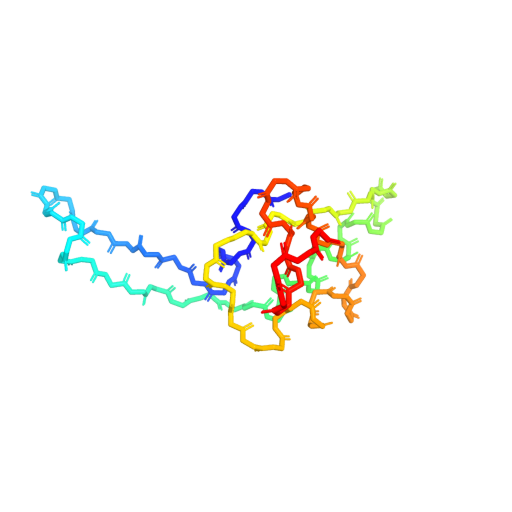unding box: 38×28×42 Å

Secondary structure (DSSP, 8-state):
-TTGGGGTEEEE--TTS-GGG-EEEE--HHHHHHHHHHHHHHHT---B----SSPPTTHHHHHHHTT-B----GGG---TTS--

pLDDT: mean 92.34, std 8.38, range [53.41, 98.62]

Foldseek 3Di:
DEPLCVQAWDFDDPPPDDSVRTDIDGHPNVVVLLVVLVVCVVVVHAAEYAQDDDHDPCPQVVSVVSRYHYDDDPVPDADPVRDD

Sequence (84 aa):
IDHILGLRRLWLVPEGESAKNGAYLRYPLEDMLRLIALESWRHRAIVIGEDLGTVPPGFRERLSEHGLAGIRVLWFERTRDGNG